Protein 3SUJ (pdb70)

Organism: Moniliophthora perniciosa (NCBI:txid153609)

Solvent-accessible surface area: 6258 Å² total

B-factor: mean 15.14, std 7.26, range [2.0, 45.56]

Radius of gyration: 13.32 Å; Cα contacts (8 Å, |Δi|>4): 305; chains: 1; bounding box: 24×42×26 Å

Secondary structure (DSSP, 8-state):
-EEEEE-GGGG-TTSBGGGSSS-SSTT--TTTS-BGGGSTT---EEETT--STT-TTTT-EEEEEE--SSS--EEEEEEEEEE-SSSEEE-HHHHHHHHTS-HHHHSSEEEEEEEE-GGGG-

Foldseek 3Di:
DWKEFADQVLQDQAAALCVAQQPDDPRRCPPVPGGSVSQQLPSAWAAQQQVGHPRNLQQWWKWWWDQDPPDGIDIDIHGHRHHDNTGIYGHLVRVCVRHVHCNVVVRMGDTDMDTDDSVRSD

InterPro domains:
  IPR010829 Eliciting plant response-like/Cerato-platanin [PF07249] (22-141)
  IPR010829 Eliciting plant response-like/Cerato-platanin [cd22778] (21-141)
  IPR036908 RlpA-like domain superfamily [G3DSA:2.40.40.10] (19-145)
  IPR036908 RlpA-like domain superfamily [SSF50685] (9-140)

Structure (mmCIF, N/CA/C/O backbone):
data_3SUJ
#
_entry.id   3SUJ
#
_cell.length_a   45.280
_cell.length_b   45.280
_cell.length_c   105.470
_cell.angle_alpha   90.00
_cell.angle_beta   90.00
_cell.angle_gamma   90.00
#
_symmetry.space_group_name_H-M   'P 43 21 2'
#
loop_
_entity.id
_entity.type
_entity.pdbx_description
1 polymer 'Cerato-platanin 1'
2 non-polymer 'ACETATE ION'
3 non-polymer 'ZINC ION'
4 non-polymer 'CHLORIDE ION'
5 non-polymer 'SODIUM ION'
6 water water
#
loop_
_atom_site.group_PDB
_atom_site.id
_atom_site.type_symbol
_atom_site.label_atom_id
_atom_site.label_alt_id
_atom_site.label_comp_id
_atom_site.label_asym_id
_atom_site.label_entity_id
_atom_site.label_seq_id
_atom_site.pdbx_PDB_ins_code
_atom_site.Cartn_x
_atom_site.Cartn_y
_atom_site.Cartn_z
_atom_site.occupancy
_atom_site.B_iso_or_equiv
_atom_site.auth_seq_id
_atom_site.auth_comp_id
_atom_site.auth_asym_id
_atom_site.auth_atom_id
_atom_site.pdbx_PDB_model_num
ATOM 1 N N . ALA A 1 2 ? 10.801 0.615 55.514 1.00 20.60 20 ALA A N 1
ATOM 2 C CA . ALA A 1 2 ? 11.699 0.469 54.322 1.00 18.42 20 ALA A CA 1
ATOM 3 C C . ALA A 1 2 ? 11.085 1.102 53.047 1.00 16.39 20 ALA A C 1
ATOM 4 O O . ALA A 1 2 ? 9.900 1.547 52.967 1.00 20.10 20 ALA A O 1
ATOM 6 N N . VAL A 1 3 ? 11.967 1.197 52.068 1.00 12.24 21 VAL A N 1
ATOM 7 C CA A VAL A 1 3 ? 11.559 1.735 50.775 0.50 10.59 21 VAL A CA 1
ATOM 8 C CA B VAL A 1 3 ? 11.711 1.854 50.831 0.50 11.82 21 VAL A CA 1
ATOM 9 C C . VAL A 1 3 ? 12.176 0.891 49.714 1.00 9.91 21 VAL A C 1
ATOM 10 O O . VAL A 1 3 ? 13.052 0.072 49.942 1.00 11.06 21 VAL A O 1
ATOM 17 N N . LYS A 1 4 ? 11.638 1.046 48.533 1.00 8.17 22 LYS A N 1
ATOM 18 C CA . LYS A 1 4 ? 12.116 0.287 47.386 1.00 9.80 22 LYS A CA 1
ATOM 19 C C . LYS A 1 4 ? 13.367 0.829 46.779 1.00 8.69 22 LYS A C 1
ATOM 20 O O . LYS A 1 4 ? 13.526 2.064 46.650 1.00 11.02 22 LYS A O 1
ATOM 26 N N . LEU A 1 5 ? 14.237 -0.050 46.356 1.00 7.64 23 LEU A N 1
ATOM 27 C CA . LEU A 1 5 ? 15.419 0.275 45.578 1.00 8.12 23 LEU A CA 1
ATOM 28 C C . LEU A 1 5 ? 15.406 -0.560 44.280 1.00 7.59 23 LEU A C 1
ATOM 29 O O . LEU A 1 5 ? 15.379 -1.789 44.344 1.00 8.54 23 LEU A O 1
ATOM 34 N N . SER A 1 6 ? 15.538 0.146 43.180 1.00 7.22 24 SER A N 1
ATOM 35 C CA . SER A 1 6 ? 15.640 -0.453 41.826 1.00 8.54 24 SER A CA 1
ATOM 36 C C . SER A 1 6 ? 16.915 0.009 41.221 1.00 8.07 24 SER A C 1
ATOM 37 O O . SER A 1 6 ? 17.668 0.782 41.863 1.00 7.80 24 SER A O 1
ATOM 40 N N . TYR A 1 7 ? 17.217 -0.410 39.992 1.00 7.96 25 TYR A N 1
ATOM 41 C CA . TYR A 1 7 ? 18.429 0.088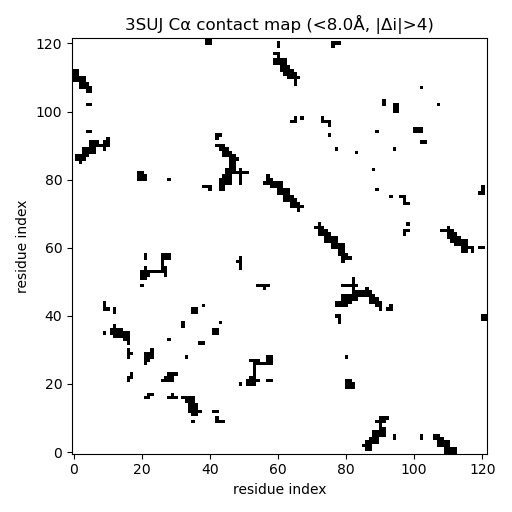 39.340 1.00 7.93 25 TYR A CA 1
ATOM 42 C C . TYR A 1 7 ? 18.119 0.541 37.923 1.00 7.65 25 TYR A C 1
ATOM 43 O O . TYR A 1 7 ? 17.084 0.135 37.341 1.00 8.55 25 TYR A O 1
ATOM 52 N N . ASP A 1 8 ? 19.009 1.318 37.361 1.00 8.06 26 ASP A N 1
ATOM 53 C CA . ASP A 1 8 ? 18.888 1.698 35.938 1.00 8.53 26 ASP A CA 1
ATOM 54 C C . ASP A 1 8 ? 20.295 1.915 35.478 1.00 9.23 26 ASP A C 1
ATOM 55 O O . ASP A 1 8 ? 21.028 2.727 36.025 1.00 8.93 26 ASP A O 1
ATOM 60 N N . GLU A 1 9 ? 20.705 1.194 34.415 1.00 9.07 27 GLU A N 1
ATOM 61 C CA . GLU A 1 9 ? 22.060 1.309 33.837 1.00 10.42 27 GLU A CA 1
ATOM 62 C C . GLU A 1 9 ? 22.355 2.610 33.220 1.00 8.74 27 GLU A C 1
ATOM 63 O O . GLU A 1 9 ? 23.528 2.883 32.990 1.00 9.95 27 GLU A O 1
ATOM 69 N N . ALA A 1 10 ? 21.376 3.482 33.048 1.00 8.65 28 ALA A N 1
ATOM 70 C CA . ALA A 1 10 ? 21.697 4.831 32.656 1.00 9.60 28 ALA A CA 1
ATOM 71 C C . ALA A 1 10 ? 22.679 5.466 33.624 1.00 9.36 28 ALA A C 1
ATOM 72 O O . ALA A 1 10 ? 23.504 6.255 33.253 1.00 10.22 28 ALA A O 1
ATOM 74 N N . TYR A 1 11 ? 22.565 5.128 34.927 1.00 8.59 29 TYR A N 1
ATOM 75 C CA . TYR A 1 11 ? 23.418 5.790 35.960 1.00 8.74 29 TYR A CA 1
ATOM 76 C C . TYR A 1 11 ? 24.815 5.216 35.953 1.00 9.65 29 TYR A C 1
ATOM 77 O O . TYR A 1 11 ? 25.690 5.758 36.618 1.00 10.25 29 TYR A O 1
ATOM 86 N N . ASP A 1 12 ? 25.078 4.149 35.203 1.00 9.38 30 ASP A N 1
ATOM 87 C CA . ASP A 1 12 ? 26.414 3.608 35.102 1.00 9.64 30 ASP A CA 1
ATOM 88 C C . ASP A 1 12 ? 27.315 4.271 34.060 1.00 9.80 30 ASP A C 1
ATOM 89 O O . ASP A 1 12 ? 28.516 3.941 33.997 1.00 11.09 30 ASP A O 1
ATOM 94 N N . ASN A 1 13 ? 26.758 5.148 33.247 1.00 10.03 31 ASN A N 1
ATOM 95 C CA . ASN A 1 13 ? 27.534 5.833 32.185 1.00 10.48 31 ASN A CA 1
ATOM 96 C C . ASN A 1 13 ? 28.152 7.110 32.765 1.00 11.23 31 ASN A C 1
ATOM 97 O O . ASN A 1 13 ? 27.466 8.077 32.962 1.00 9.90 31 ASN A O 1
ATOM 102 N N . PRO A 1 14 ? 29.493 7.137 32.950 1.00 10.44 32 PRO A N 1
ATOM 103 C CA . PRO A 1 14 ? 30.099 8.296 33.555 1.00 10.53 32 PRO A CA 1
ATOM 104 C C . PRO A 1 14 ? 30.049 9.499 32.638 1.00 12.20 32 PRO A C 1
ATOM 105 O O . PRO A 1 14 ? 30.232 10.634 33.116 1.00 11.29 32 PRO A O 1
ATOM 109 N N . SER A 1 15 ? 29.829 9.295 31.337 1.00 11.50 33 SER A N 1
ATOM 110 C CA . SER A 1 15 ? 29.892 10.411 30.373 1.00 13.04 33 SER A CA 1
ATOM 111 C C . SER A 1 15 ? 28.593 11.148 30.246 1.00 12.84 33 SER A C 1
ATOM 112 O O . SER A 1 15 ? 28.568 12.208 29.622 1.00 14.00 33 SER A O 1
ATOM 115 N N . SER A 1 16 ? 27.471 10.635 30.829 1.00 11.22 34 SER A N 1
ATOM 116 C CA . SER A 1 16 ? 26.210 11.382 30.692 1.00 12.29 34 SER A CA 1
ATOM 117 C C . SER A 1 16 ? 26.236 12.720 31.398 1.00 10.99 34 SER A C 1
ATOM 118 O O . SER A 1 16 ? 26.875 12.868 32.450 1.00 11.47 34 SER A O 1
ATOM 121 N N . SER A 1 17 ? 25.618 13.727 30.827 1.00 11.88 35 SER A N 1
ATOM 122 C CA . SER A 1 17 ? 25.641 15.039 31.364 1.00 12.67 35 SER A CA 1
ATOM 123 C C . SER A 1 17 ? 24.713 15.209 32.579 1.00 12.11 35 SER A C 1
ATOM 124 O O . SER A 1 17 ? 23.616 14.648 32.619 1.00 12.93 35 SER A O 1
ATOM 127 N N . LEU A 1 18 ? 25.085 16.056 33.532 1.00 12.08 36 LEU A N 1
ATOM 128 C CA . LEU A 1 18 ? 24.138 16.402 34.582 1.00 11.68 36 LEU A CA 1
ATOM 129 C C . LEU A 1 18 ? 22.941 17.161 34.047 1.00 11.62 36 LEU A C 1
ATOM 130 O O . LEU A 1 18 ? 21.903 17.247 34.703 1.00 11.86 36 LEU A O 1
ATOM 135 N N . LEU A 1 19 ? 23.019 17.700 32.830 1.00 11.69 37 LEU A N 1
ATOM 136 C CA . LEU A 1 19 ? 21.820 18.289 32.190 1.00 12.41 37 LEU A CA 1
ATOM 137 C C . LEU A 1 19 ? 20.765 17.273 31.830 1.00 12.56 37 LEU A C 1
ATOM 138 O O . LEU A 1 19 ? 19.611 17.672 31.588 1.00 14.92 37 LEU A O 1
ATOM 143 N N . SER A 1 20 ? 21.082 15.995 31.906 1.00 10.90 38 SER A N 1
ATOM 144 C CA . SER A 1 20 ? 20.132 14.919 31.556 1.00 11.92 38 SER A CA 1
ATOM 145 C C . SER A 1 20 ? 19.216 14.431 32.674 1.00 11.45 38 SER A C 1
ATOM 146 O O . SER A 1 20 ? 18.363 13.590 32.438 1.00 13.32 38 SER A O 1
ATOM 149 N N . VAL A 1 21 ? 19.433 14.968 33.888 1.00 10.79 39 VAL A N 1
ATOM 150 C CA . VAL A 1 21 ? 18.658 14.517 35.066 1.00 9.36 39 VAL A CA 1
ATOM 151 C C . VAL A 1 21 ? 17.956 15.708 35.663 1.00 7.91 39 VAL A C 1
ATOM 152 O O . VAL A 1 21 ? 18.188 16.877 35.342 1.00 10.25 39 VAL A O 1
ATOM 156 N N . THR A 1 22 ? 17.119 15.416 36.638 1.00 9.35 40 THR A N 1
ATOM 157 C CA . THR A 1 22 ? 16.266 16.460 37.219 1.00 8.73 40 THR A CA 1
ATOM 158 C C . THR A 1 22 ? 17.125 17.543 37.858 1.00 9.00 40 THR A C 1
ATOM 159 O O . THR A 1 22 ? 16.825 18.760 37.777 1.00 10.96 40 THR A O 1
ATOM 163 N N . CYS A 1 23 ? 18.205 17.159 38.521 1.00 8.39 41 CYS A N 1
ATOM 164 C CA . CYS A 1 23 ? 19.060 18.089 39.265 1.00 10.68 41 CYS A CA 1
ATOM 165 C C . CYS A 1 23 ? 20.119 18.713 38.400 1.00 10.99 41 CYS A C 1
ATOM 166 O O . CYS A 1 23 ? 21.323 18.676 38.705 1.00 12.53 41 CYS A O 1
ATOM 169 N N . SER A 1 24 ? 19.637 19.326 37.336 1.00 12.19 42 SER A N 1
ATOM 170 C CA . SER A 1 24 ? 20.527 19.915 36.299 1.00 13.83 42 SER A CA 1
ATOM 171 C C . SER A 1 24 ? 21.163 21.222 36.715 1.00 16.61 42 SER A C 1
ATOM 172 O O . SER A 1 24 ? 22.279 21.280 37.170 1.00 19.28 42 SER A O 1
ATOM 175 N N . ASP A 1 25 ? 20.514 22.319 36.487 1.00 18.84 43 ASP A N 1
ATOM 176 C CA . ASP A 1 25 ? 21.133 23.584 36.939 1.00 18.37 43 ASP A CA 1
ATOM 177 C C . ASP A 1 25 ? 20.144 24.242 37.916 1.00 18.31 43 ASP A C 1
ATOM 178 O O . ASP A 1 25 ? 19.278 23.606 38.532 1.00 17.83 43 ASP A O 1
ATOM 183 N N . GLY A 1 26 ? 20.250 25.562 38.083 1.00 19.07 44 GLY A N 1
ATOM 184 C CA . GLY A 1 26 ? 19.549 26.234 39.162 1.00 19.96 44 GLY A CA 1
ATOM 185 C C . GLY A 1 26 ? 20.296 26.170 40.497 1.00 16.19 44 GLY A C 1
ATOM 186 O O . GLY A 1 26 ? 21.312 25.501 40.664 1.00 17.18 44 GLY A O 1
ATOM 187 N N . GLU A 1 27 ? 19.770 26.912 41.472 1.00 17.00 45 GLU A N 1
ATOM 188 C CA . GLU A 1 27 ? 20.388 27.040 42.770 1.00 15.02 45 GLU A CA 1
ATOM 189 C C . GLU A 1 27 ? 20.769 25.694 43.351 1.00 15.68 45 GLU A C 1
ATOM 190 O O . GLU A 1 27 ? 21.844 25.534 43.950 1.00 17.24 45 GLU A O 1
ATOM 196 N N . ASN A 1 28 ? 19.842 24.718 43.242 1.00 15.12 46 ASN A N 1
ATOM 197 C CA . ASN A 1 28 ? 20.099 23.403 43.857 1.00 15.69 46 ASN A CA 1
ATOM 198 C C . ASN A 1 28 ? 20.645 22.368 42.836 1.00 15.83 46 ASN A C 1
ATOM 199 O O . ASN A 1 28 ? 20.898 21.193 43.182 1.00 18.19 46 ASN A O 1
ATOM 204 N N . GLY A 1 29 ? 20.810 22.729 41.595 1.00 14.41 47 GLY A N 1
ATOM 205 C CA . GLY A 1 29 ? 21.276 21.802 40.575 1.00 15.58 47 GLY A CA 1
ATOM 206 C C . GLY A 1 29 ? 22.747 21.534 40.673 1.00 14.12 47 GLY A C 1
ATOM 207 O O . GLY A 1 29 ? 23.500 22.236 41.352 1.00 17.82 47 GLY A O 1
ATOM 208 N N . LEU A 1 30 ? 23.190 20.542 39.970 1.00 13.72 48 LEU A N 1
ATOM 209 C CA . LEU A 1 30 ? 24.547 20.002 40.127 1.00 13.27 48 LEU A CA 1
ATOM 210 C C . LEU A 1 30 ? 25.455 20.400 38.987 1.00 13.78 48 LEU A C 1
ATOM 211 O O . LEU A 1 30 ? 26.678 20.235 39.124 1.00 13.55 48 LEU A O 1
ATOM 216 N N . TYR A 1 31 ? 24.882 20.904 37.913 1.00 15.05 49 TYR A N 1
ATOM 217 C CA . TYR A 1 31 ? 25.620 21.481 36.785 1.00 18.18 49 TYR A CA 1
ATOM 218 C C . TYR A 1 31 ? 25.663 23.018 36.970 1.00 20.89 49 TYR A C 1
ATOM 219 O O . TYR A 1 31 ? 24.657 23.650 37.289 1.00 20.69 49 TYR A O 1
ATOM 228 N N . PRO A 1 32 ? 26.814 23.645 36.718 1.00 22.09 50 PRO A N 1
ATOM 229 C CA . PRO A 1 32 ? 28.045 23.128 36.120 1.00 22.69 50 PRO A CA 1
ATOM 230 C C . PRO A 1 32 ? 29.107 22.676 37.122 1.00 20.78 50 PRO A C 1
ATOM 231 O O . PRO A 1 32 ? 30.174 22.309 36.675 1.00 23.12 50 PRO A O 1
ATOM 235 N N . LYS A 1 33 ? 28.824 22.611 38.430 1.00 20.09 51 LYS A N 1
ATOM 236 C CA . LYS A 1 33 ? 29.795 22.135 39.404 1.00 19.44 51 LYS A CA 1
ATOM 237 C C . LYS A 1 33 ? 30.273 20.720 39.019 1.00 18.22 51 LYS A C 1
ATOM 238 O O . LYS A 1 33 ? 31.474 20.385 39.088 1.00 19.62 51 LYS A O 1
ATOM 244 N N . TYR A 1 34 ? 29.324 19.874 38.622 1.00 15.60 52 TYR A N 1
ATOM 245 C CA . TYR A 1 34 ? 29.638 18.550 38.095 1.00 15.09 52 TYR A CA 1
ATOM 246 C C . TYR A 1 34 ? 29.118 18.443 36.665 1.00 14.48 52 TYR A C 1
ATOM 247 O O . TYR A 1 34 ? 27.893 18.541 36.426 1.00 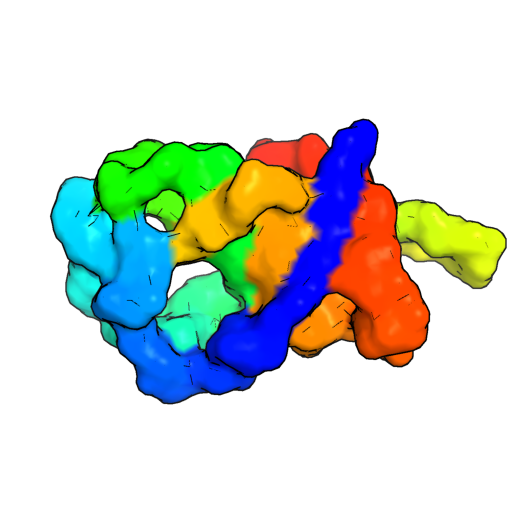16.72 52 TYR A O 1
ATOM 256 N N . ARG A 1 35 ? 30.002 18.285 35.693 1.00 13.51 53 ARG A N 1
ATOM 257 C CA . ARG A 1 35 ? 29.534 18.285 34.330 1.00 14.76 53 ARG A CA 1
ATOM 258 C C . ARG A 1 35 ? 28.877 16.961 33.863 1.00 12.09 53 ARG A C 1
ATOM 259 O O . ARG A 1 35 ? 27.909 16.946 33.133 1.00 13.18 53 ARG A O 1
ATOM 267 N N . THR A 1 36 ? 29.461 15.873 34.321 1.00 11.56 54 THR A N 1
ATOM 268 C CA . THR A 1 36 ? 29.044 14.529 33.915 1.00 12.03 54 THR A CA 1
ATOM 269 C C . THR A 1 36 ? 28.841 13.669 35.162 1.00 11.01 54 THR A C 1
ATOM 270 O O . THR A 1 36 ? 29.398 13.952 36.245 1.00 11.02 54 THR A O 1
ATOM 274 N N . PHE A 1 37 ? 28.147 12.548 34.982 1.00 10.05 55 PHE A N 1
ATOM 275 C CA . PHE A 1 37 ? 27.972 11.632 36.054 1.00 9.88 55 PHE A CA 1
ATOM 276 C C . PHE A 1 37 ? 29.279 11.221 36.708 1.00 10.70 55 PHE A C 1
ATOM 277 O O . PHE A 1 37 ? 29.346 11.090 37.964 1.00 11.24 55 PHE A O 1
ATOM 285 N N . GLY A 1 38 ? 30.301 10.962 35.888 1.00 10.63 56 GLY A N 1
ATOM 286 C CA . GLY A 1 38 ? 31.585 10.523 36.456 1.00 11.86 56 GLY A CA 1
ATOM 287 C C . GLY A 1 38 ? 32.305 11.558 37.256 1.00 11.46 56 GLY A C 1
ATOM 288 O O . GLY A 1 38 ? 33.186 11.157 37.995 1.00 12.54 56 GLY A O 1
ATOM 289 N N . ASP A 1 39 ? 31.864 12.798 37.252 1.00 11.37 57 ASP A N 1
ATOM 290 C CA . ASP A 1 39 ? 32.423 13.842 38.138 1.00 12.13 57 ASP A CA 1
ATOM 291 C C . ASP A 1 39 ? 31.779 13.817 39.514 1.00 12.26 57 ASP A C 1
ATOM 292 O O . ASP A 1 39 ? 32.269 14.481 40.456 1.00 13.72 57 ASP A O 1
ATOM 297 N N . LEU A 1 40 ? 30.681 13.092 39.676 1.00 11.42 58 LEU A N 1
ATOM 298 C CA . LEU A 1 40 ? 29.998 13.092 40.986 1.00 11.76 58 LEU A CA 1
ATOM 299 C C . LEU A 1 40 ? 30.785 12.368 42.036 1.00 12.11 58 LEU A C 1
ATOM 300 O O . LEU A 1 40 ? 31.317 11.296 41.815 1.00 12.61 58 LEU A O 1
ATOM 305 N N . PRO A 1 41 ? 30.805 12.945 43.278 1.00 14.38 59 PRO A N 1
ATOM 306 C CA . PRO A 1 41 ? 31.470 12.205 44.342 1.00 14.49 59 PRO A CA 1
ATOM 307 C C . PRO A 1 41 ? 30.871 10.803 44.569 1.00 14.15 59 PRO A C 1
ATOM 308 O O . PRO A 1 41 ? 29.653 10.614 44.620 1.00 16.08 59 PRO A O 1
ATOM 312 N N . GLY A 1 42 ? 31.693 9.803 44.688 1.00 13.23 60 GLY A N 1
ATOM 313 C CA . GLY A 1 42 ? 31.323 8.413 44.878 1.00 13.94 60 GLY A CA 1
ATOM 314 C C . GLY A 1 42 ? 30.692 7.737 43.634 1.00 12.60 60 GLY A C 1
ATOM 315 O O . GLY A 1 42 ? 30.206 6.635 43.786 1.00 13.31 60 GLY A O 1
ATOM 316 N N . PHE A 1 43 ? 30.785 8.367 42.449 1.00 12.65 61 PHE A N 1
ATOM 317 C CA . PHE A 1 43 ? 30.319 7.683 41.251 1.00 11.67 61 PHE A CA 1
ATOM 318 C C . PHE A 1 43 ? 30.962 6.312 41.237 1.00 13.03 61 PHE A C 1
ATOM 319 O O . PHE A 1 43 ? 32.186 6.222 41.548 1.00 14.66 61 PHE A O 1
ATOM 327 N N . PRO A 1 44 ? 30.229 5.214 40.922 1.00 12.06 62 PRO A N 1
ATOM 328 C CA . PRO A 1 44 ? 28.867 5.159 40.364 1.00 12.56 62 PRO A CA 1
ATOM 329 C C . PRO A 1 44 ? 27.713 5.045 41.360 1.00 10.60 62 PRO A C 1
ATOM 330 O O . PRO A 1 44 ? 26.603 4.670 40.984 1.00 10.46 62 PRO A O 1
ATOM 341 N N . ILE A 1 46 ? 25.214 6.689 42.543 1.00 8.30 64 ILE A N 1
ATOM 342 C CA . ILE A 1 46 ? 24.356 7.864 42.205 1.00 8.55 64 ILE A CA 1
ATOM 343 C C . ILE A 1 46 ? 23.020 7.284 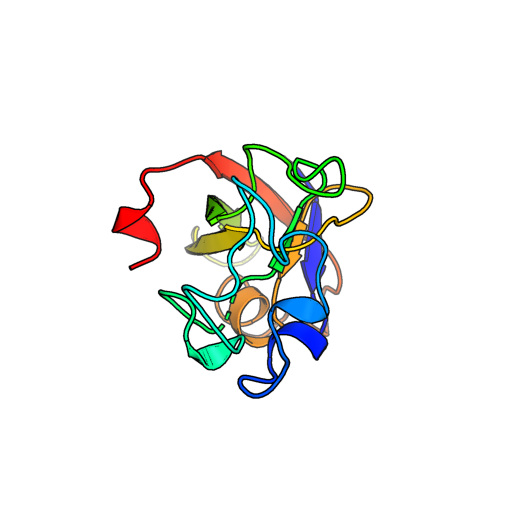41.768 1.00 7.58 64 ILE A C 1
ATOM 344 O O . ILE A 1 46 ? 22.943 6.081 41.394 1.00 8.75 64 ILE A O 1
ATOM 349 N N . GLY A 1 47 ? 22.016 8.124 41.690 1.00 7.31 65 GLY A N 1
ATOM 350 C CA . GLY A 1 47 ? 20.732 7.698 41.167 1.00 7.56 65 GLY A CA 1
ATOM 351 C C . GLY A 1 47 ? 19.628 8.630 41.490 1.00 6.50 65 GLY A C 1
ATOM 352 O O . GLY A 1 47 ? 19.840 9.829 41.732 1.00 8.26 65 GLY A O 1
ATOM 353 N N . GLY A 1 48 ? 18.429 8.074 41.374 1.00 7.61 66 GLY A N 1
ATOM 354 C CA . GLY A 1 48 ? 17.198 8.834 41.576 1.00 8.28 66 GLY A CA 1
ATOM 355 C C . GLY A 1 48 ? 16.523 8.549 42.905 1.00 7.06 66 GLY A C 1
ATOM 356 O O . GLY A 1 48 ? 16.719 7.514 43.521 1.00 7.24 66 GLY A O 1
ATOM 357 N N . SER A 1 49 ? 15.695 9.496 43.301 1.00 7.91 67 SER A N 1
ATOM 358 C CA . SER A 1 49 ? 14.910 9.363 44.527 1.00 8.15 67 SER A CA 1
ATOM 359 C C . SER A 1 49 ? 13.591 10.077 44.363 1.00 7.56 67 SER A C 1
ATOM 360 O O . SER A 1 49 ? 13.529 11.174 43.778 1.00 7.38 67 SER A O 1
ATOM 363 N N . SER A 1 50 ? 12.544 9.546 44.992 1.00 8.30 68 SER A N 1
ATOM 364 C CA . SER A 1 50 ? 11.272 10.263 45.036 1.00 8.68 68 SER A CA 1
ATOM 365 C C . SER A 1 50 ? 11.343 11.462 45.918 1.00 8.33 68 SER A C 1
ATOM 366 O O . SER A 1 50 ? 10.416 12.304 45.837 1.00 9.41 68 SER A O 1
ATOM 369 N N . ASP A 1 51 ? 12.381 11.664 46.699 1.00 7.34 69 ASP A N 1
ATOM 370 C CA . ASP A 1 51 ? 12.569 12.891 47.486 1.00 8.99 69 ASP A CA 1
ATOM 371 C C . ASP A 1 51 ? 12.962 14.035 46.595 1.00 8.57 69 ASP A C 1
ATOM 372 O O . ASP A 1 51 ? 12.958 15.160 47.037 1.00 9.66 69 ASP A O 1
ATOM 377 N N . ILE A 1 52 ? 13.344 13.772 45.336 1.00 8.36 70 ILE A N 1
ATOM 378 C CA . ILE A 1 52 ? 13.592 14.850 44.365 1.00 8.85 70 ILE A CA 1
ATOM 379 C C . ILE A 1 52 ? 12.253 15.131 43.710 1.00 9.49 70 ILE A C 1
ATOM 380 O O . ILE A 1 52 ? 11.831 14.379 42.823 1.00 8.78 70 ILE A O 1
ATOM 385 N N . ALA A 1 53 ? 11.549 16.152 44.168 1.00 8.48 71 ALA A N 1
ATOM 386 C CA . ALA A 1 53 ? 10.154 16.376 43.727 1.00 9.16 71 ALA A CA 1
ATOM 387 C C . ALA A 1 53 ? 10.105 16.853 42.267 1.00 9.21 71 ALA A C 1
ATOM 388 O O . ALA A 1 53 ? 9.132 16.541 41.556 1.00 9.87 71 ALA A O 1
ATOM 390 N N . GLY A 1 54 ? 11.180 17.486 41.812 1.00 8.30 72 GLY A N 1
ATOM 391 C CA . GLY A 1 54 ? 11.219 18.029 40.450 1.00 9.43 72 GLY A CA 1
ATOM 392 C C . GLY A 1 54 ? 12.385 18.941 40.407 1.00 8.31 72 GLY A C 1
ATOM 393 O O . GLY A 1 54 ? 13.244 18.973 41.330 1.00 8.87 72 GLY A O 1
ATOM 394 N N . TYR A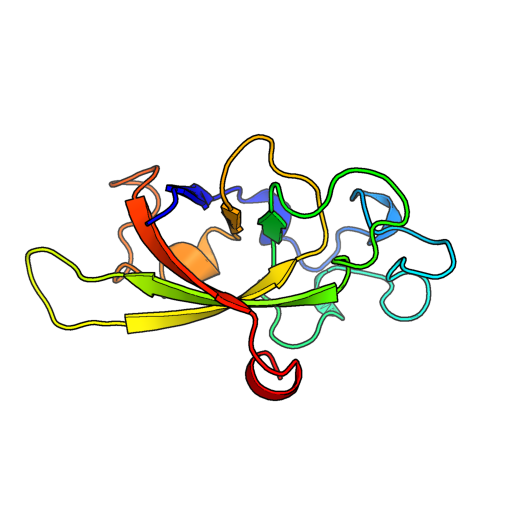 1 55 ? 12.471 19.739 39.347 1.00 9.27 73 TYR A N 1
ATOM 395 C CA . TYR A 1 55 ? 13.553 20.675 39.158 1.00 9.92 73 TYR A CA 1
ATOM 396 C C . TYR A 1 55 ? 13.767 21.508 40.393 1.00 9.73 73 TYR A C 1
ATOM 397 O O . TYR A 1 55 ? 12.863 21.989 41.060 1.00 10.98 73 TYR A O 1
ATOM 406 N N . ASN A 1 56 ? 15.057 21.701 40.702 1.00 10.58 74 ASN A N 1
ATOM 407 C CA . ASN A 1 56 ? 15.544 22.564 41.785 1.00 12.80 74 ASN A CA 1
ATOM 408 C C . ASN A 1 56 ? 15.144 22.086 43.197 1.00 11.13 74 ASN A C 1
ATOM 409 O O . ASN A 1 56 ? 15.176 22.848 44.126 1.00 12.41 74 ASN A O 1
ATOM 414 N N . SER A 1 57 ? 14.858 20.800 43.361 1.00 9.76 75 SER A N 1
ATOM 415 C CA . SER A 1 57 ? 14.598 20.281 44.685 1.00 8.55 75 SER A CA 1
ATOM 416 C C . SER A 1 57 ? 15.785 20.550 45.626 1.00 10.47 75 SER A C 1
ATOM 417 O O . SER A 1 57 ? 16.959 20.252 45.282 1.00 9.63 75 SER A O 1
ATOM 420 N N . PRO A 1 58 ? 15.519 20.911 46.885 1.00 9.86 76 PRO A N 1
ATOM 421 C CA . PRO A 1 58 ? 16.606 21.041 47.863 1.00 10.09 76 PRO A CA 1
ATOM 422 C C . PRO A 1 58 ? 17.222 19.722 48.213 1.00 10.50 76 PRO A C 1
ATOM 423 O O . PRO A 1 58 ? 18.287 19.731 48.837 1.00 12.41 76 PRO A O 1
ATOM 427 N N . ASN A 1 59 ? 16.595 18.605 47.878 1.00 9.27 77 ASN A N 1
ATOM 428 C CA . ASN A 1 59 ? 17.230 17.299 48.085 1.00 9.69 77 ASN A CA 1
ATOM 429 C C . ASN A 1 59 ? 18.236 16.953 46.999 1.00 8.89 77 ASN A C 1
ATOM 430 O O . ASN A 1 59 ? 18.933 15.912 47.104 1.00 9.95 77 ASN A O 1
ATOM 435 N N . CYS A 1 60 ? 18.333 17.724 45.918 1.00 8.50 78 CYS A N 1
ATOM 436 C CA . CYS A 1 60 ? 19.349 17.404 44.889 1.00 8.51 78 CYS A CA 1
ATOM 437 C C . CYS A 1 60 ? 20.715 17.396 45.521 1.00 9.75 78 CYS A C 1
ATOM 438 O O . CYS A 1 60 ? 21.099 18.311 46.271 1.00 10.73 78 CYS A O 1
ATOM 441 N N . GLY A 1 61 ? 21.536 16.417 45.178 1.00 9.02 79 GLY A N 1
ATOM 442 C CA . GLY A 1 61 ? 22.867 16.298 45.737 1.00 9.24 79 GLY A CA 1
ATOM 443 C C . GLY A 1 61 ? 22.911 15.748 47.148 1.00 11.31 79 GLY A C 1
ATOM 444 O O . GLY A 1 61 ? 24.031 15.700 47.677 1.00 12.84 79 GLY A O 1
ATOM 445 N N . SER A 1 62 ? 21.821 15.354 47.740 1.00 9.61 80 SER A N 1
ATOM 446 C CA . SER A 1 62 ? 21.879 14.761 49.084 1.00 10.86 80 SER A CA 1
ATOM 447 C C . SER A 1 62 ? 22.403 13.338 49.008 1.00 8.85 80 SER A C 1
ATOM 448 O O . SER A 1 62 ? 22.330 12.663 47.963 1.00 9.53 80 SER A O 1
ATOM 451 N N . CYS A 1 63 ? 22.934 12.885 50.120 1.00 9.02 81 CYS A N 1
ATOM 452 C CA . CYS A 1 63 ? 23.530 11.576 50.269 1.00 8.27 81 CYS A CA 1
ATOM 453 C C . CYS A 1 63 ? 22.646 10.694 51.089 1.00 8.98 81 CYS A C 1
ATOM 454 O O . CYS A 1 63 ? 22.291 11.027 52.266 1.00 10.10 81 CYS A O 1
ATOM 457 N N . TYR A 1 64 ? 22.269 9.536 50.571 1.00 7.78 82 TYR A N 1
ATOM 458 C CA . TYR A 1 64 ? 21.375 8.601 51.257 1.00 7.84 82 TYR A CA 1
ATOM 459 C C . TYR A 1 64 ? 22.106 7.331 51.553 1.00 7.89 82 TYR A C 1
ATOM 460 O O . TYR A 1 64 ? 22.671 6.689 50.605 1.00 8.80 82 TYR A O 1
ATOM 469 N N . GLN A 1 65 ? 22.066 6.883 52.788 1.00 7.92 83 GLN A N 1
ATOM 470 C CA . GLN A 1 65 ? 22.522 5.570 53.150 1.00 7.02 83 GLN A CA 1
ATOM 471 C C . GLN A 1 65 ? 21.408 4.582 52.986 1.00 6.90 83 GLN A C 1
ATOM 472 O O . GLN A 1 65 ? 20.312 4.731 53.562 1.00 7.89 83 GLN A O 1
ATOM 478 N N . LEU A 1 66 ? 21.646 3.589 52.137 1.00 7.54 84 LEU A N 1
ATOM 479 C CA . LEU A 1 66 ? 20.665 2.553 51.842 1.00 7.05 84 LEU A CA 1
ATOM 480 C C . LEU A 1 66 ? 21.209 1.236 52.329 1.00 6.97 84 LEU A C 1
ATOM 481 O O . LEU A 1 66 ? 22.276 0.846 51.935 1.00 8.64 84 LEU A O 1
ATOM 486 N N . THR A 1 67 ? 20.443 0.592 53.200 1.00 7.06 85 THR A N 1
ATOM 487 C CA . THR A 1 67 ? 20.901 -0.636 53.848 1.00 8.52 85 THR A CA 1
ATOM 488 C C . THR A 1 67 ? 19.995 -1.770 53.497 1.00 7.86 85 THR A C 1
ATOM 489 O O . THR A 1 67 ? 18.779 -1.714 53.616 1.00 9.15 85 THR A O 1
ATOM 493 N N . TYR A 1 68 ? 20.688 -2.801 53.005 1.00 8.68 86 TYR A N 1
ATOM 494 C CA . TYR A 1 68 ? 19.985 -4.065 52.563 1.00 9.21 86 TYR A CA 1
ATOM 495 C C . TYR A 1 68 ? 20.355 -5.150 53.502 1.00 10.03 86 TYR A C 1
ATOM 496 O O . TYR A 1 68 ? 21.527 -5.392 53.758 1.00 10.69 86 TYR A O 1
ATOM 505 N N . SER A 1 69 ? 19.288 -5.785 54.013 1.00 12.76 87 SER A N 1
ATOM 506 C CA . SER A 1 69 ? 19.502 -6.946 54.884 1.00 17.59 87 SER A CA 1
ATOM 507 C C . SER A 1 69 ? 19.053 -8.177 54.117 1.00 18.56 87 SER A C 1
ATOM 508 O O . SER A 1 69 ? 17.844 -8.432 54.002 1.00 18.65 87 SER A O 1
ATOM 511 N N . SER A 1 70 ? 20.008 -8.819 53.472 1.00 18.69 88 SER A N 1
ATOM 512 C CA A SER A 1 70 ? 19.789 -10.037 52.686 0.50 18.05 88 SER A CA 1
ATOM 513 C CA B SER A 1 70 ? 19.834 -10.041 52.706 0.50 18.83 88 SER A CA 1
ATOM 514 C C . SER A 1 70 ? 19.203 -11.177 53.519 1.00 18.99 88 SER A C 1
ATOM 515 O O . SER A 1 70 ? 19.378 -11.236 54.758 1.00 23.70 88 SER A O 1
ATOM 520 N N . ALA A 1 71 ? 18.488 -12.082 52.828 1.00 22.29 89 ALA A N 1
ATOM 521 C CA . ALA A 1 71 ? 18.009 -13.331 53.448 1.00 23.67 89 ALA A CA 1
ATOM 522 C C . ALA A 1 71 ? 19.144 -14.321 53.786 1.00 24.44 89 ALA A C 1
ATOM 523 O O . ALA A 1 71 ? 18.920 -15.367 54.445 1.00 25.69 89 ALA A O 1
ATOM 525 N N . HIS A 1 72 ? 20.314 -14.075 53.228 1.00 22.09 90 HIS A N 1
ATOM 526 C CA . HIS A 1 72 ? 21.408 -15.048 53.208 1.00 22.52 90 HIS A CA 1
ATOM 527 C C . HIS A 1 72 ? 22.727 -14.472 53.686 1.00 21.01 90 HIS A C 1
ATOM 528 O O . HIS A 1 72 ? 23.755 -15.135 53.514 1.00 25.71 90 HIS A O 1
ATOM 535 N N . THR A 1 73 ? 22.751 -13.236 54.204 1.00 20.56 91 THR A N 1
ATOM 536 C CA . THR A 1 73 ? 24.077 -12.679 54.626 1.00 22.05 91 THR A CA 1
ATOM 537 C C . THR A 1 73 ? 23.775 -11.525 55.496 1.00 19.04 91 THR A C 1
ATOM 538 O O . THR A 1 73 ? 22.624 -11.215 55.709 1.00 22.35 91 THR A O 1
ATOM 542 N N . THR A 1 74 ? 24.824 -10.842 55.954 1.00 20.00 92 THR A N 1
ATOM 543 C CA . THR A 1 74 ? 24.635 -9.777 56.917 1.00 18.47 92 THR A CA 1
ATOM 544 C C . THR A 1 74 ? 24.460 -8.439 56.187 1.00 17.06 92 THR A C 1
ATOM 545 O O . THR A 1 74 ? 24.742 -8.298 54.914 1.00 15.50 92 THR A O 1
ATOM 549 N N . PRO A 1 75 ? 24.093 -7.420 56.960 1.00 16.21 93 PRO A N 1
ATOM 550 C CA . PRO A 1 75 ? 23.743 -6.158 56.335 1.00 14.59 93 PRO A CA 1
ATOM 551 C C . PRO A 1 75 ? 24.906 -5.506 55.662 1.00 11.83 93 PRO A C 1
ATOM 552 O O . PRO A 1 75 ? 26.034 -5.602 55.937 1.00 12.00 93 PRO A O 1
ATOM 556 N N . LYS A 1 76 ? 24.483 -4.757 54.620 1.00 9.77 94 LYS A N 1
ATOM 557 C CA . LYS A 1 76 ? 25.406 -3.986 53.792 1.00 8.47 94 LYS A CA 1
ATOM 558 C C . LYS A 1 76 ? 24.712 -2.666 53.496 1.00 8.47 94 LYS A C 1
ATOM 559 O O . LYS A 1 76 ? 23.517 -2.627 53.247 1.00 9.17 94 LYS A O 1
ATOM 565 N N . SER A 1 77 ? 25.524 -1.617 53.415 1.00 7.97 95 SER A N 1
ATOM 566 C CA . SER A 1 77 ? 25.032 -0.291 53.057 1.00 8.34 95 SER A CA 1
ATOM 567 C C . SER A 1 77 ? 25.758 0.268 51.893 1.00 8.95 95 SER A C 1
ATOM 568 O O . SER A 1 77 ? 26.962 0.022 51.729 1.00 10.14 95 SER A O 1
ATOM 571 N N . ILE A 1 78 ? 25.049 1.054 51.108 1.00 8.63 96 ILE A N 1
ATOM 572 C CA . ILE A 1 78 ? 25.737 1.920 50.146 1.00 8.90 96 ILE A CA 1
ATOM 573 C C . ILE A 1 78 ? 25.319 3.352 50.397 1.00 8.32 96 ILE A C 1
ATOM 574 O O . ILE A 1 78 ? 24.360 3.563 51.118 1.00 8.56 96 ILE A O 1
ATOM 579 N N . TYR A 1 79 ? 26.003 4.291 49.777 1.00 8.16 97 TYR A N 1
ATOM 580 C CA . TYR A 1 79 ? 25.812 5.749 50.034 1.00 7.83 97 TYR A CA 1
ATOM 581 C C . TYR A 1 79 ? 25.595 6.354 48.680 1.00 7.33 97 TYR A C 1
ATOM 582 O O . TYR A 1 79 ? 26.500 6.325 47.836 1.00 9.81 97 TYR A O 1
ATOM 591 N N . MET A 1 80 ? 24.401 6.788 48.412 1.00 7.66 98 MET A N 1
ATOM 592 C CA . MET A 1 80 ? 24.025 7.220 47.049 1.00 7.42 98 MET A CA 1
ATOM 593 C C . MET A 1 80 ? 23.770 8.706 46.998 1.00 6.54 98 MET A C 1
ATOM 594 O O . MET A 1 80 ? 22.999 9.195 47.788 1.00 7.94 98 MET A O 1
ATOM 599 N N . VAL A 1 81 ? 24.333 9.371 45.970 1.00 8.04 99 VAL A N 1
ATOM 600 C CA . VAL A 1 81 ? 24.008 10.740 45.716 1.00 8.63 99 VAL A CA 1
ATOM 601 C C . VAL A 1 81 ? 22.739 10.811 44.871 1.00 7.43 99 VAL A C 1
ATOM 602 O O . VAL A 1 81 ? 22.740 10.218 43.750 1.00 8.34 99 VAL A O 1
ATOM 606 N N . ALA A 1 82 ? 21.733 11.536 45.289 1.00 7.50 100 ALA A N 1
ATOM 607 C CA . ALA A 1 82 ? 20.516 11.666 44.542 1.00 6.93 100 ALA A CA 1
ATOM 608 C C . ALA A 1 82 ? 20.572 12.861 43.607 1.00 7.11 100 ALA A C 1
ATOM 609 O O . ALA A 1 82 ? 20.871 13.993 43.975 1.00 8.31 100 ALA A O 1
ATOM 611 N N . ILE A 1 83 ? 20.357 12.551 42.310 1.00 7.29 101 ILE A N 1
ATOM 612 C CA . ILE A 1 83 ? 20.533 13.568 41.257 1.00 7.65 101 ILE A CA 1
ATOM 613 C C . ILE A 1 83 ? 19.321 13.638 40.326 1.00 8.15 101 ILE A C 1
ATOM 614 O O . ILE A 1 83 ? 19.335 14.499 39.384 1.00 9.16 101 ILE A O 1
ATOM 619 N N . ASP A 1 84 ? 18.357 12.777 40.512 1.00 7.00 102 ASP A N 1
ATOM 620 C CA . ASP A 1 84 ? 17.265 12.611 39.524 1.00 8.03 102 ASP A CA 1
ATOM 621 C C . ASP A 1 84 ? 15.990 12.251 40.255 1.00 7.86 102 ASP A C 1
ATOM 622 O O . ASP A 1 84 ? 16.069 11.620 41.361 1.00 7.78 102 ASP A O 1
ATOM 627 N N . ARG A 1 85 ? 14.837 12.562 39.734 1.00 7.96 103 ARG A N 1
ATOM 628 C CA . ARG A 1 85 ? 13.623 12.055 40.335 1.00 8.15 103 ARG A CA 1
ATOM 629 C C . ARG A 1 85 ? 13.395 10.565 40.033 1.00 10.10 103 ARG A C 1
ATOM 630 O O . ARG A 1 85 ? 13.687 10.099 38.884 1.00 13.12 103 ARG A O 1
ATOM 638 N N . SER A 1 86 ? 12.945 9.773 41.001 1.00 9.17 104 SER A N 1
ATOM 639 C CA A SER A 1 86 ? 12.378 8.454 40.781 0.50 10.41 104 SER A CA 1
ATOM 640 C CA B SER A 1 86 ? 12.311 8.509 40.704 0.50 10.77 104 SER A CA 1
ATOM 641 C C . SER A 1 86 ? 10.930 8.608 41.262 1.00 11.07 104 SER A C 1
ATOM 642 O O . SER A 1 86 ? 10.672 9.300 42.254 1.00 12.10 104 SER A O 1
ATOM 647 N N . ALA A 1 87 ? 9.998 7.913 40.632 1.00 15.01 105 ALA A N 1
ATOM 648 C CA . ALA A 1 87 ? 8.635 8.099 41.087 1.00 15.22 105 ALA A CA 1
ATOM 649 C C . ALA A 1 87 ? 8.282 7.496 42.452 1.00 13.64 105 ALA A C 1
ATOM 650 O O . ALA A 1 87 ? 7.445 8.097 43.129 1.00 14.21 105 ALA A O 1
ATOM 652 N N . GLU A 1 88 ? 8.965 6.453 42.901 1.00 13.15 106 GLU A N 1
ATOM 653 C CA . GLU A 1 88 ? 8.782 5.926 44.233 1.00 13.01 106 GLU A CA 1
ATOM 654 C C . GLU A 1 88 ? 9.987 5.227 44.801 1.00 12.39 106 GLU A C 1
ATOM 655 O O . GLU A 1 88 ? 10.354 4.108 44.369 1.00 19.13 106 GLU A O 1
ATOM 661 N N . GLY A 1 89 ? 10.526 5.642 45.878 1.00 10.67 107 GLY A N 1
ATOM 662 C CA . GLY A 1 89 ? 11.712 5.029 46.381 1.00 11.66 107 GLY A CA 1
ATOM 663 C C . GLY A 1 89 ? 12.922 5.499 45.603 1.00 9.14 107 GLY A C 1
ATOM 664 O O . GLY A 1 89 ? 13.008 6.684 45.187 1.00 10.84 107 GLY A O 1
ATOM 665 N N . PHE A 1 90 ? 13.899 4.632 45.458 1.00 7.96 108 PHE A N 1
ATOM 666 C CA . PHE A 1 90 ? 15.195 5.002 44.919 1.00 7.75 108 PHE A CA 1
ATOM 667 C C . PHE A 1 90 ? 15.508 4.127 43.711 1.00 7.31 108 PHE A C 1
ATOM 668 O O . PHE A 1 90 ? 15.088 2.949 43.647 1.00 7.49 108 PHE A O 1
ATOM 676 N N . THR A 1 91 ? 16.314 4.682 42.805 1.00 7.50 109 THR A N 1
ATOM 677 C CA . THR A 1 91 ? 16.790 3.926 41.621 1.00 7.89 109 THR A CA 1
ATOM 678 C C . THR A 1 91 ? 18.268 4.231 41.518 1.00 7.87 109 THR A C 1
ATOM 679 O O . THR A 1 91 ? 18.619 5.375 41.122 1.00 10.15 109 THR A O 1
ATOM 683 N N . ALA A 1 92 ? 19.153 3.262 41.737 1.00 7.94 110 ALA A N 1
ATOM 684 C CA . ALA A 1 92 ? 20.605 3.487 41.682 1.00 8.55 110 ALA A CA 1
ATOM 685 C C . ALA A 1 92 ? 21.187 2.918 40.426 1.00 8.26 110 ALA A C 1
ATOM 686 O O . ALA A 1 92 ? 20.503 2.286 39.619 1.00 7.91 110 ALA A O 1
ATOM 688 N N . SER A 1 93 ? 22.471 3.167 40.204 1.00 8.61 111 SER A N 1
ATOM 689 C CA . SER A 1 93 ? 23.215 2.454 39.190 1.00 7.82 111 SER A CA 1
ATOM 690 C C . SER A 1 93 ? 23.107 0.978 39.404 1.00 8.75 111 SER A C 1
ATOM 691 O O . SER A 1 93 ? 22.971 0.494 40.551 1.00 8.76 111 SER A O 1
ATOM 694 N N . LYS A 1 94 ? 23.341 0.163 38.323 1.00 8.40 112 LYS A N 1
ATOM 695 C CA . LYS A 1 94 ? 23.478 -1.275 38.503 1.00 8.65 112 LYS A CA 1
ATOM 696 C C . LYS A 1 94 ? 24.703 -1.590 39.373 1.00 9.13 112 LYS A C 1
ATOM 697 O O . LYS A 1 94 ? 24.575 -2.486 40.196 1.00 8.86 112 LYS A O 1
ATOM 703 N N . GLN A 1 95 ? 25.807 -0.909 39.161 1.00 9.51 113 GLN A N 1
ATOM 704 C CA . GLN A 1 95 ? 26.990 -1.193 39.994 1.00 10.65 113 GLN A CA 1
ATOM 705 C C . GLN A 1 95 ? 26.643 -0.987 41.491 1.00 10.35 113 GLN A C 1
ATOM 706 O O . GLN A 1 95 ? 27.064 -1.782 42.323 1.00 11.02 113 GLN A O 1
ATOM 712 N N . ALA A 1 96 ? 25.939 0.075 41.832 1.00 9.13 114 ALA A N 1
ATOM 713 C CA . ALA A 1 96 ? 25.603 0.313 43.223 1.00 9.72 114 ALA A CA 1
ATOM 714 C C . ALA A 1 96 ? 24.702 -0.778 43.769 1.00 9.15 114 ALA A C 1
ATOM 715 O O . ALA A 1 96 ? 24.916 -1.273 44.879 1.00 9.70 114 ALA A O 1
ATOM 717 N N . MET A 1 97 ? 23.685 -1.195 42.983 1.00 8.05 115 MET A N 1
ATOM 718 C CA . MET A 1 97 ? 22.792 -2.203 43.476 1.00 8.57 115 MET A CA 1
ATOM 719 C C . MET A 1 97 ? 23.487 -3.581 43.543 1.00 9.00 115 MET A C 1
ATOM 720 O O . MET A 1 97 ? 23.175 -4.349 44.455 1.00 8.85 115 MET A O 1
ATOM 725 N N . ASP A 1 98 ? 24.367 -3.862 42.600 1.00 9.37 116 ASP A N 1
ATOM 726 C CA . ASP A 1 98 ? 25.166 -5.082 42.690 1.00 9.37 116 ASP A CA 1
ATOM 727 C C . ASP A 1 98 ? 26.051 -5.030 43.950 1.00 10.55 116 ASP A C 1
ATOM 728 O O . ASP A 1 98 ? 26.166 -6.083 44.631 1.00 11.13 116 ASP A O 1
ATOM 733 N N . ASP A 1 99 ? 26.630 -3.887 44.271 1.00 10.44 117 ASP A N 1
ATOM 734 C CA A ASP A 1 99 ? 27.488 -3.714 45.484 0.50 11.87 117 ASP A CA 1
ATOM 735 C CA B ASP A 1 99 ? 27.471 -3.842 45.471 0.50 12.41 117 ASP A CA 1
ATOM 736 C C . ASP A 1 99 ? 26.613 -4.070 46.703 1.00 11.18 117 ASP A C 1
ATOM 737 O O . ASP A 1 99 ? 26.999 -4.819 47.591 1.00 14.38 117 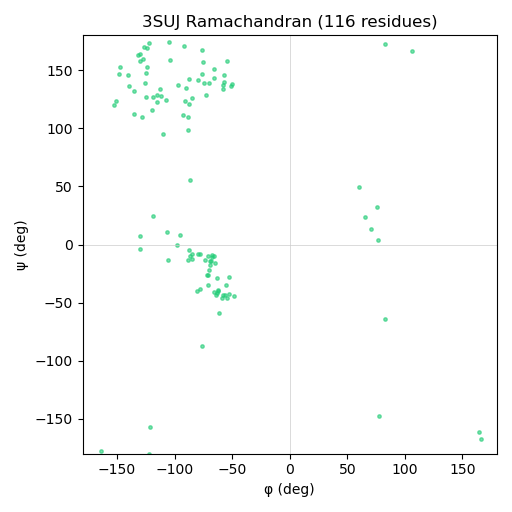ASP A O 1
ATOM 746 N N . LEU A 1 100 ? 25.399 -3.531 46.748 1.00 11.27 118 LEU A N 1
ATOM 747 C CA . LEU A 1 100 ? 24.546 -3.664 47.875 1.00 11.94 118 LEU A CA 1
ATOM 748 C C . LEU A 1 100 ? 24.117 -5.075 48.093 1.00 11.43 118 LEU A C 1
ATOM 749 O O . LEU A 1 100 ? 23.901 -5.496 49.256 1.00 12.97 118 LEU A O 1
ATOM 754 N N . THR A 1 101 ? 23.786 -5.819 47.012 1.00 11.25 119 THR A N 1
ATOM 755 C CA . THR A 1 101 ? 23.096 -7.089 47.065 1.00 10.90 119 THR A CA 1
ATOM 756 C C . THR A 1 101 ? 24.014 -8.280 46.752 1.00 12.26 119 THR A C 1
ATOM 757 O O . THR A 1 101 ? 23.558 -9.377 46.556 1.00 14.52 119 THR A O 1
ATOM 761 N N . ASN A 1 102 ? 25.304 -8.030 46.696 1.00 13.22 120 ASN A N 1
ATOM 762 C CA . ASN A 1 102 ? 26.267 -9.087 46.328 1.00 14.97 120 ASN A CA 1
ATOM 763 C C . ASN A 1 102 ? 26.039 -9.682 44.917 1.00 13.87 120 ASN A C 1
ATOM 764 O O . ASN A 1 102 ? 25.925 -10.874 44.740 1.00 15.37 120 ASN A O 1
ATOM 769 N N . LYS A 1 103 ? 25.909 -8.763 43.970 1.00 12.11 121 LYS A N 1
ATOM 770 C CA . LYS A 1 103 ? 25.894 -9.052 42.531 1.00 13.80 121 LYS A CA 1
ATOM 771 C C . LYS A 1 103 ? 24.553 -9.649 42.092 1.00 12.10 121 LYS A C 1
ATOM 772 O O . LYS A 1 103 ? 24.502 -10.462 41.151 1.00 14.05 121 LYS A O 1
ATOM 778 N N . ARG A 1 104 ? 23.457 -9.260 42.726 1.00 11.47 122 ARG A N 1
ATOM 779 C CA . ARG A 1 104 ? 22.134 -9.789 42.424 1.00 10.89 122 ARG A CA 1
ATOM 780 C C . ARG A 1 104 ? 21.175 -8.701 41.954 1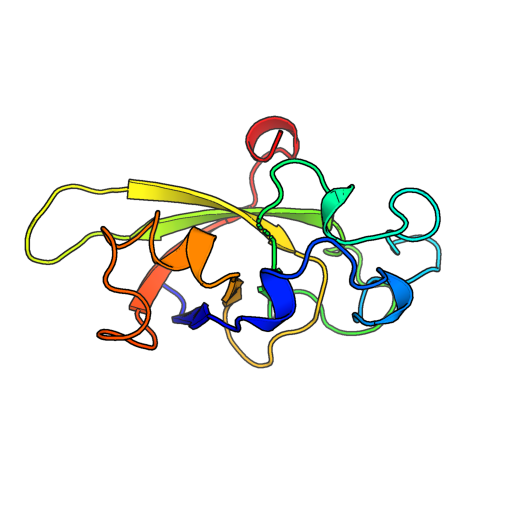.00 9.14 122 ARG A C 1
ATOM 781 O O . ARG A 1 104 ? 19.949 -8.920 42.032 1.00 10.46 122 ARG A O 1
ATOM 789 N N . ALA A 1 105 ? 21.659 -7.625 41.411 1.00 8.86 123 ALA A N 1
ATOM 790 C CA . ALA A 1 105 ? 20.763 -6.518 41.021 1.00 9.52 123 ALA A CA 1
ATOM 791 C C . ALA A 1 105 ? 19.733 -6.971 39.951 1.00 10.24 123 ALA A C 1
ATOM 792 O O . ALA A 1 105 ? 18.556 -6.813 40.094 1.00 10.04 123 ALA A O 1
ATOM 794 N N . GLU A 1 106 ? 20.190 -7.434 38.834 1.00 8.96 124 GLU A N 1
ATOM 795 C CA . GLU A 1 106 ? 19.360 -7.998 37.773 1.00 10.12 124 GLU A CA 1
ATOM 796 C C . GLU A 1 106 ? 18.466 -9.120 38.226 1.00 9.99 124 GLU A C 1
ATOM 797 O O . GLU A 1 106 ? 17.242 -9.111 37.939 1.00 10.95 124 GLU A O 1
ATOM 803 N N . GLU A 1 107 ? 18.963 -10.072 38.987 1.00 9.94 125 GLU A N 1
ATOM 804 C CA . GLU A 1 107 ? 18.124 -11.110 39.479 1.00 11.27 125 GLU A CA 1
ATOM 805 C C . GLU A 1 107 ? 16.966 -10.628 40.332 1.00 10.12 125 GLU A C 1
ATOM 806 O O . GLU A 1 107 ? 15.801 -10.970 40.141 1.00 11.82 125 GLU A O 1
ATOM 812 N N . LEU A 1 108 ? 17.215 -9.725 41.280 1.00 10.27 126 LEU A N 1
ATOM 813 C CA . LEU A 1 108 ? 16.189 -9.231 42.195 1.00 9.80 126 LEU A CA 1
ATOM 814 C C . LEU A 1 108 ? 15.312 -8.150 41.582 1.00 9.58 126 LEU A C 1
ATOM 815 O O . LEU A 1 108 ? 14.119 -8.115 41.838 1.00 9.75 126 LEU A O 1
ATOM 820 N N . GLY A 1 109 ? 15.943 -7.276 40.842 1.00 8.88 127 GLY A N 1
ATOM 821 C CA . GLY A 1 109 ? 15.215 -6.196 40.172 1.00 9.65 127 GLY A CA 1
ATOM 822 C C . GLY A 1 109 ? 14.954 -5.003 41.095 1.00 9.16 127 GLY A C 1
ATOM 823 O O . GLY A 1 109 ? 15.444 -3.913 40.893 1.00 9.33 127 GLY A O 1
ATOM 824 N N . THR A 1 110 ? 14.157 -5.277 42.123 1.00 9.85 128 THR A N 1
ATOM 825 C CA . THR A 1 110 ? 13.752 -4.262 43.184 1.00 9.07 128 THR A CA 1
ATOM 826 C C . THR A 1 110 ? 13.864 -4.915 44.554 1.00 11.04 128 THR A C 1
ATOM 827 O O . THR A 1 110 ? 13.442 -6.091 44.669 1.00 12.39 128 THR A O 1
ATOM 831 N N . VAL A 1 111 ? 14.479 -4.270 45.527 1.00 10.52 129 VAL A N 1
ATOM 832 C CA . VAL A 1 111 ? 14.613 -4.817 46.906 1.00 10.92 129 VAL A CA 1
ATOM 833 C C . VAL A 1 111 ? 14.109 -3.767 47.844 1.00 10.08 129 VAL A C 1
ATOM 834 O O . VAL A 1 111 ? 14.018 -2.599 47.513 1.00 11.86 129 VAL A O 1
ATOM 838 N N . ASN A 1 112 ? 13.760 -4.171 49.022 1.00 9.87 130 ASN A N 1
ATOM 839 C CA . ASN A 1 112 ? 13.476 -3.205 50.128 1.00 10.67 130 ASN A CA 1
ATOM 840 C C . ASN A 1 112 ? 14.718 -2.906 50.900 1.00 9.73 130 ASN A C 1
ATOM 841 O O . ASN A 1 112 ? 15.504 -3.810 51.146 1.00 12.08 130 ASN A O 1
ATOM 846 N N . VAL A 1 113 ? 14.914 -1.636 51.171 1.00 9.92 131 VAL A N 1
ATOM 847 C CA . VAL A 1 113 ? 16.063 -1.152 51.959 1.00 10.68 131 VAL A CA 1
ATOM 848 C C . VAL A 1 113 ? 15.605 -0.232 53.069 1.00 10.62 131 VAL A C 1
ATOM 849 O O . VAL A 1 113 ? 14.562 0.401 52.981 1.00 11.25 131 VAL A O 1
ATOM 853 N N . ASP A 1 114 ? 16.459 -0.126 54.079 1.00 9.71 132 ASP A N 1
ATOM 854 C CA . ASP A 1 114 ? 16.284 1.031 55.033 1.00 10.65 132 ASP A CA 1
ATOM 855 C C . ASP A 1 114 ? 17.021 2.218 54.522 1.00 9.44 132 ASP A C 1
ATOM 856 O O . ASP A 1 114 ? 18.090 2.068 53.974 1.00 11.87 132 ASP A O 1
ATOM 861 N N . VAL A 1 115 ? 16.512 3.421 54.671 1.00 9.86 133 VAL A N 1
ATOM 862 C CA . VAL A 1 115 ? 17.106 4.634 54.157 1.00 9.91 133 VAL A CA 1
ATOM 863 C C . VAL A 1 115 ? 17.283 5.632 55.284 1.00 9.46 133 VAL A C 1
ATOM 864 O O . VAL A 1 115 ? 16.295 5.849 56.071 1.00 11.84 133 VAL A O 1
ATOM 868 N N . ARG A 1 116 ? 18.410 6.323 55.285 1.00 10.21 134 ARG A N 1
ATOM 869 C CA . ARG A 1 116 ? 18.594 7.469 56.140 1.00 11.64 134 ARG A CA 1
ATOM 870 C C . ARG A 1 116 ? 19.328 8.491 55.318 1.00 11.71 134 ARG A C 1
ATOM 871 O O . ARG A 1 116 ? 20.327 8.122 54.650 1.00 12.39 134 ARG A O 1
ATOM 879 N N . LYS A 1 117 ? 18.963 9.746 55.346 1.00 10.88 135 LYS A N 1
ATOM 880 C CA . LYS A 1 117 ? 19.828 10.807 54.800 1.00 11.73 135 LYS A CA 1
ATOM 881 C C . LYS A 1 117 ? 20.998 11.022 55.731 1.00 11.13 135 LYS A C 1
ATOM 882 O O . LYS A 1 117 ? 20.785 11.051 56.968 1.00 13.09 135 LYS A O 1
ATOM 888 N N . VAL A 1 118 ? 22.224 11.012 55.226 1.00 9.74 136 VAL A N 1
ATOM 889 C CA . VAL A 1 118 ? 23.448 11.144 56.030 1.00 10.63 136 VAL A CA 1
ATOM 890 C C . VAL A 1 118 ? 24.290 12.287 55.468 1.00 10.37 136 VAL A C 1
ATOM 891 O O . VAL A 1 118 ? 24.021 12.867 54.435 1.00 10.85 136 VAL A O 1
ATOM 895 N N . ASP A 1 119 ? 25.317 12.661 56.211 1.00 12.29 137 ASP A N 1
ATOM 896 C CA . ASP A 1 119 ? 26.206 13.720 55.765 1.00 12.20 137 ASP A CA 1
ATOM 897 C C . ASP A 1 119 ? 26.781 13.377 54.435 1.00 11.19 137 ASP A C 1
ATOM 898 O O . ASP A 1 119 ? 27.178 12.260 54.193 1.00 11.86 137 ASP A O 1
ATOM 903 N N . PHE A 1 120 ? 26.994 14.395 53.598 1.00 11.35 138 PHE A N 1
ATOM 904 C CA . PHE A 1 120 ? 27.475 14.206 52.262 1.00 11.13 138 PHE A CA 1
ATOM 905 C C . PHE A 1 120 ? 28.861 13.588 52.260 1.00 12.97 138 PHE A C 1
ATOM 906 O O . PHE A 1 120 ? 29.246 12.899 51.305 1.00 12.67 138 PHE A O 1
ATOM 914 N N . SER A 1 121 ? 29.657 13.851 53.331 1.00 12.84 139 SER A N 1
ATOM 915 C CA . SER A 1 121 ? 30.932 13.238 53.427 1.00 13.00 139 SER A CA 1
ATOM 916 C C . SER A 1 121 ? 30.893 11.681 53.282 1.00 12.72 139 SER A C 1
ATOM 917 O O . SER A 1 121 ? 31.891 11.073 52.846 1.00 13.92 139 SER A O 1
ATOM 920 N N . ARG A 1 122 ? 29.751 11.067 53.660 1.00 12.72 140 ARG A N 1
ATOM 921 C CA . ARG A 1 122 ? 29.650 9.600 53.625 1.00 12.00 140 ARG A CA 1
ATOM 922 C C . ARG A 1 122 ? 29.612 9.101 52.166 1.00 11.52 140 ARG A C 1
ATOM 923 O O . ARG A 1 122 ? 30.001 7.967 51.847 1.00 13.04 140 ARG A O 1
ATOM 931 N N . CYS A 1 123 ? 29.229 9.971 51.230 1.00 11.67 141 CYS A N 1
ATOM 932 C CA . CYS A 1 123 ? 29.182 9.598 49.808 1.00 12.63 141 CYS A CA 1
ATOM 933 C C . CYS A 1 123 ? 30.554 9.873 49.155 1.00 17.46 141 CYS A C 1
ATOM 934 O O . CYS A 1 123 ? 30.802 9.480 48.054 1.00 21.29 141 CYS A O 1
ATOM 937 N N . GLU A 1 124 ? 31.414 10.602 49.830 1.00 19.24 142 GLU A N 1
ATOM 938 C CA . GLU A 1 124 ? 32.772 10.884 49.337 1.00 22.23 142 GLU A CA 1
ATOM 939 C C . GLU A 1 124 ? 33.721 9.727 49.728 1.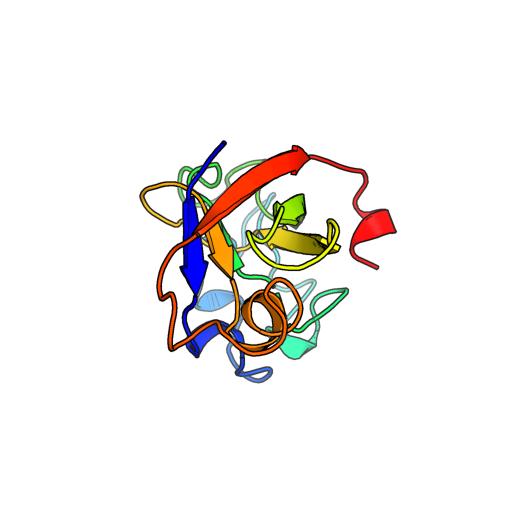00 24.16 142 GLU A C 1
ATOM 940 O O . GLU A 1 124 ? 33.513 9.050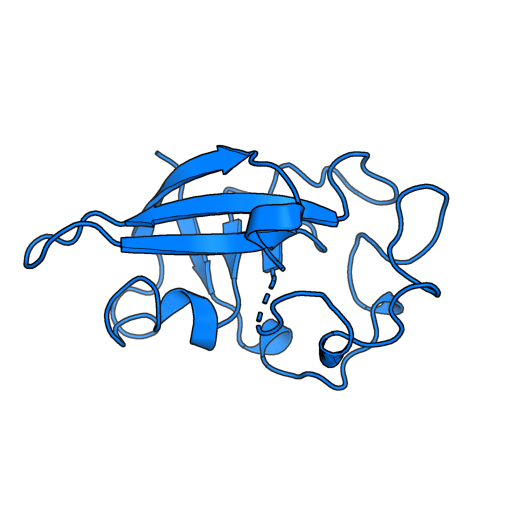 50.754 1.00 25.82 142 GLU A O 1
#

Sequence (122 aa):
AVVKLSYDEAYDNPSSSLLSVTCSDGENGLYPKYRTFGDLPGFPIGGSSDIAGYNSPNCGSCYQLTYSSSAHTTPKSIYMVAIDRSSAEGFTASKQAMDDDLTNKRAEELGTVNVDVRKVDFSRCE

CATH classification: 2.40.40.10

Nearest PDB structures (foldseek):
  3suj-assembly1_A  TM=1.008E+00  e=5.048E-27  Moniliophthora perniciosa
  3suk-assembly2_B  TM=9.627E-01  e=3.491E-16  Moniliophthora perniciosa
  3m3g-assembly1_A  TM=9.499E-01  e=8.619E-15  Trichoderma virens Gv29-8
  3sul-assembly1_A  TM=9.578E-01  e=8.287E-14  Moniliophthora perniciosa
  3cl4-assembly1_A-2  TM=2.926E-01  e=6.151E+00  unclassified